Protein AF-A0AAE9YYT0-F1 (afdb_monomer_lite)

Sequence (78 aa):
MAKEGELPPEWDKGIGARITMYAMVIVAKKAAHVSPVSDQLILRYARKK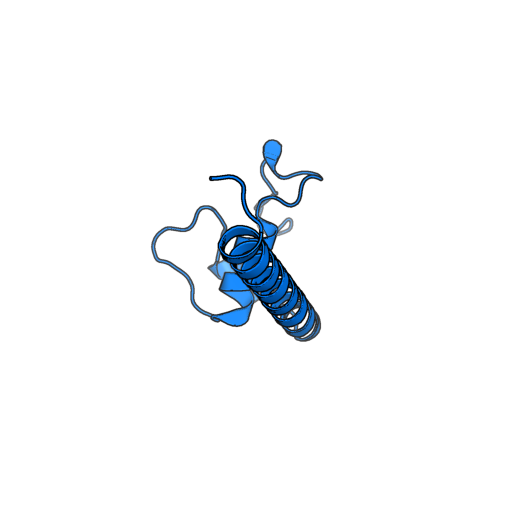DWYLAVFFLSSYSLFILTSGVAYVLYGPE

pLDDT: mean 88.01, std 8.2, range [67.38, 97.12]

Organism: NCBI:txid137584

Secondary structure (DSSP, 8-state):
-GGGT-PPPGGGTTT-TTHHHHHHHHHHT---SS-SS-HHHHHHH--HHHHHHHHHHHHHHHHHHHHHHHHHHHH---

Foldseek 3Di:
DVVVVDDDPPVCVPPVPCVLVLLCLLQVVDDDPDDPDDSVVSSVPDDPVNNVVSVVVVVVVVVVVVVVVVCCVVPNDD

Structure (mmCIF, N/CA/C/O backbone):
data_AF-A0AAE9YYT0-F1
#
_entry.id   AF-A0AAE9YYT0-F1
#
loop_
_atom_site.group_PDB
_atom_site.id
_atom_site.type_symbol
_atom_site.label_atom_id
_atom_site.label_alt_id
_atom_site.label_comp_id
_atom_site.label_asym_id
_atom_site.label_entity_id
_atom_site.label_seq_id
_atom_site.pdbx_PDB_ins_code
_atom_site.Cartn_x
_atom_site.Cartn_y
_atom_site.Cartn_z
_atom_site.occupancy
_atom_site.B_iso_or_equiv
_atom_site.auth_seq_id
_atom_site.auth_comp_id
_atom_site.auth_asym_id
_atom_site.auth_atom_id
_atom_site.pdbx_PDB_model_num
ATOM 1 N N . MET A 1 1 ? -10.874 7.956 13.820 1.00 74.31 1 MET A N 1
ATOM 2 C CA . MET A 1 1 ? -9.730 8.891 13.741 1.00 74.31 1 MET A CA 1
ATOM 3 C C . MET A 1 1 ? -10.158 10.318 14.049 1.00 74.31 1 MET A C 1
ATOM 5 O O . MET A 1 1 ? -9.832 10.766 15.130 1.00 74.31 1 MET A O 1
ATOM 9 N N . ALA A 1 2 ? -11.005 10.968 13.237 1.00 77.50 2 ALA A N 1
ATOM 10 C CA . ALA A 1 2 ? -11.454 12.347 13.513 1.00 77.50 2 ALA A CA 1
ATOM 11 C C . ALA A 1 2 ? -12.119 12.547 14.896 1.00 77.50 2 ALA A C 1
ATOM 13 O O . ALA A 1 2 ? -11.900 13.559 15.546 1.00 77.50 2 ALA A O 1
ATOM 14 N N . LYS A 1 3 ? -12.881 11.553 15.381 1.00 76.31 3 LYS A N 1
ATOM 15 C CA . LYS A 1 3 ? -13.459 11.559 16.742 1.00 76.31 3 LYS A CA 1
ATOM 16 C C . LYS A 1 3 ? -12.419 11.458 17.868 1.00 76.31 3 LYS A C 1
ATOM 18 O O . LYS A 1 3 ? -12.731 11.801 18.996 1.00 76.31 3 LYS A O 1
ATOM 23 N N . GLU A 1 4 ? -11.221 10.967 17.565 1.00 78.88 4 GLU A N 1
ATOM 24 C CA . GLU A 1 4 ? -10.094 10.839 18.499 1.00 78.88 4 GLU A CA 1
ATOM 25 C C . GLU A 1 4 ? -9.045 11.944 18.261 1.00 78.88 4 GLU A C 1
ATOM 27 O O . GLU A 1 4 ? -7.907 11.811 18.684 1.00 78.88 4 GLU A O 1
ATOM 32 N N . GLY A 1 5 ? -9.408 13.030 17.560 1.00 79.00 5 GLY A N 1
ATOM 33 C CA . GLY A 1 5 ? -8.521 14.173 17.291 1.00 79.00 5 GLY A CA 1
ATOM 34 C C . GLY A 1 5 ? -7.472 13.938 16.201 1.00 79.00 5 GLY A C 1
ATOM 35 O O . GLY A 1 5 ? -6.785 14.868 15.794 1.00 79.00 5 GLY A O 1
ATOM 36 N N . GLU A 1 6 ? -7.386 12.718 15.678 1.00 79.75 6 GLU A N 1
ATOM 37 C CA . GLU A 1 6 ? -6.445 12.334 14.629 1.00 79.75 6 GLU A CA 1
ATOM 38 C C . GLU A 1 6 ? -7.019 12.681 13.256 1.00 79.75 6 GLU A C 1
ATOM 40 O O . GLU A 1 6 ? -7.808 11.935 12.652 1.00 79.75 6 GLU A O 1
ATOM 45 N N . LEU A 1 7 ? -6.659 13.881 12.806 1.00 79.75 7 LEU A N 1
ATOM 46 C CA . LEU A 1 7 ? -6.956 14.406 11.483 1.00 79.75 7 LEU A CA 1
ATOM 47 C C . LEU A 1 7 ? -5.788 14.118 10.533 1.00 79.75 7 LEU A C 1
ATOM 49 O O . LEU A 1 7 ? -4.629 14.121 10.950 1.00 79.75 7 LEU A O 1
ATOM 53 N N . PRO A 1 8 ? -6.062 13.876 9.240 1.00 75.00 8 PRO A N 1
ATOM 54 C CA . PRO A 1 8 ? -4.993 13.790 8.263 1.00 75.00 8 PRO A CA 1
ATOM 55 C C . PRO A 1 8 ? -4.217 15.118 8.222 1.00 75.00 8 PRO A C 1
ATOM 57 O O . PRO A 1 8 ? -4.840 16.185 8.249 1.00 75.00 8 PRO A O 1
ATOM 60 N N . PRO A 1 9 ? -2.877 15.068 8.144 1.00 79.25 9 PRO A N 1
ATOM 61 C CA . PRO A 1 9 ? -2.058 16.254 7.992 1.00 79.25 9 PRO A CA 1
ATOM 62 C C . PRO A 1 9 ? -2.381 16.934 6.658 1.00 79.25 9 PRO A C 1
ATOM 64 O O . PRO A 1 9 ? -2.802 16.283 5.700 1.00 79.25 9 PRO A O 1
ATOM 67 N N . GLU A 1 10 ? -2.168 18.248 6.591 1.00 82.62 10 GLU A N 1
ATOM 68 C CA . GLU A 1 10 ? -2.591 19.079 5.453 1.00 82.62 10 GLU A CA 1
ATOM 69 C C . GLU A 1 10 ? -2.062 18.579 4.099 1.00 82.62 10 GLU A C 1
ATOM 71 O O . GLU A 1 10 ? -2.773 18.638 3.103 1.00 82.62 10 GLU A O 1
ATOM 76 N N . TRP A 1 11 ? -0.856 18.010 4.068 1.00 77.31 11 TRP A N 1
ATOM 77 C CA . TRP A 1 11 ? -0.221 17.503 2.847 1.00 77.31 11 TRP A CA 1
ATOM 78 C C . TRP A 1 11 ? -0.826 16.196 2.309 1.00 77.31 11 TRP A C 1
ATOM 80 O O . TRP A 1 11 ? -0.610 15.854 1.150 1.00 77.31 11 TRP A O 1
ATOM 90 N N . ASP A 1 12 ? -1.576 15.453 3.127 1.00 75.94 12 ASP A N 1
ATOM 91 C CA . ASP A 1 12 ? -2.231 14.202 2.717 1.00 75.94 12 ASP A CA 1
ATOM 92 C C . ASP A 1 12 ? -3.699 14.422 2.315 1.00 75.94 12 ASP A C 1
ATOM 94 O O . ASP A 1 12 ? -4.350 13.521 1.777 1.00 75.94 12 ASP A O 1
ATOM 98 N N . LYS A 1 13 ? -4.237 15.629 2.539 1.00 72.50 13 LYS A N 1
ATOM 99 C CA . LYS A 1 13 ? -5.601 15.976 2.136 1.00 72.50 13 LYS A CA 1
ATOM 100 C C . LYS A 1 13 ? -5.701 15.998 0.606 1.00 72.50 13 LYS A C 1
ATOM 102 O O . LYS A 1 13 ? -5.253 16.928 -0.051 1.00 72.50 13 LYS A O 1
ATOM 107 N N . GLY A 1 14 ? -6.312 14.958 0.038 1.00 67.38 14 GLY A N 1
ATOM 108 C CA . GLY A 1 14 ? -6.679 14.871 -1.382 1.00 67.38 14 GLY A CA 1
ATOM 109 C C . GLY A 1 14 ? -5.697 14.109 -2.276 1.00 67.38 14 GLY A C 1
ATOM 110 O O . GLY A 1 14 ? -6.132 13.525 -3.261 1.00 67.38 14 GLY A O 1
ATOM 111 N N . ILE A 1 15 ? -4.411 14.038 -1.917 1.00 69.25 15 ILE A N 1
ATOM 112 C CA . ILE A 1 15 ? -3.397 13.301 -2.700 1.00 69.25 15 ILE A CA 1
ATOM 113 C C . ILE A 1 15 ? -3.422 11.804 -2.358 1.00 69.25 15 ILE A C 1
ATOM 115 O O . ILE A 1 15 ? -3.104 10.965 -3.198 1.00 69.25 15 ILE A O 1
ATOM 119 N N . GLY A 1 16 ? -3.824 11.454 -1.129 1.00 71.31 16 GLY A N 1
ATOM 120 C CA . GLY A 1 16 ? -3.871 10.063 -0.680 1.00 71.31 16 GLY A CA 1
ATOM 121 C C . GLY A 1 16 ? -2.487 9.417 -0.618 1.00 71.31 16 GLY A C 1
ATOM 122 O O . GLY A 1 16 ? -2.375 8.203 -0.755 1.00 71.31 16 GLY A O 1
ATOM 123 N N . ALA A 1 17 ? -1.430 10.202 -0.407 1.00 75.88 17 ALA A N 1
ATOM 124 C CA . ALA A 1 17 ? -0.048 9.729 -0.380 1.00 75.88 17 ALA A CA 1
ATOM 125 C C . ALA A 1 17 ? 0.183 8.643 0.687 1.00 75.88 17 ALA A C 1
ATOM 127 O O . ALA A 1 17 ? 1.021 7.757 0.514 1.00 75.88 17 ALA A O 1
ATOM 128 N N . ARG A 1 18 ? -0.602 8.655 1.771 1.00 85.94 18 ARG A N 1
ATOM 129 C CA . ARG A 1 18 ? -0.530 7.630 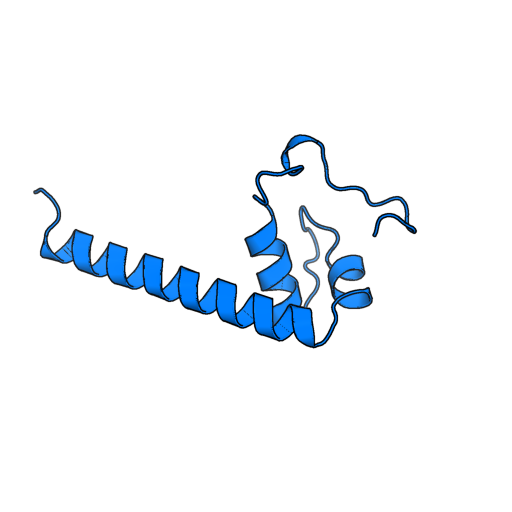2.821 1.00 85.94 18 ARG A CA 1
ATOM 130 C C . ARG A 1 18 ? -1.375 6.387 2.535 1.00 85.94 18 ARG A C 1
ATOM 132 O O . ARG A 1 18 ? -1.304 5.447 3.324 1.00 85.94 18 ARG A O 1
ATOM 139 N N . ILE A 1 19 ? -2.154 6.325 1.445 1.00 88.38 19 ILE A N 1
ATOM 140 C CA . ILE A 1 19 ? -3.073 5.201 1.164 1.00 88.38 19 ILE A CA 1
ATOM 141 C C . ILE A 1 19 ? -2.356 3.850 1.177 1.00 88.38 19 ILE A C 1
ATOM 143 O O . ILE A 1 19 ? -2.876 2.879 1.725 1.00 88.38 19 ILE A O 1
ATOM 147 N N . THR A 1 20 ? -1.126 3.806 0.666 1.00 89.31 20 THR A N 1
ATOM 148 C CA . THR A 1 20 ? -0.298 2.601 0.675 1.00 89.31 20 THR A CA 1
ATOM 149 C C . THR A 1 20 ? 0.051 2.178 2.101 1.00 89.31 20 THR A C 1
ATOM 151 O O . THR A 1 20 ? -0.057 0.999 2.422 1.00 89.31 20 THR A O 1
ATOM 154 N N . MET A 1 21 ? 0.379 3.122 2.988 1.00 90.19 21 MET A N 1
ATOM 155 C CA . MET A 1 21 ? 0.648 2.839 4.404 1.00 90.19 21 MET A CA 1
ATOM 156 C C . MET A 1 21 ? -0.606 2.326 5.120 1.00 90.19 21 MET A C 1
ATOM 158 O O . MET A 1 21 ? -0.542 1.304 5.800 1.00 90.19 21 MET A O 1
ATOM 162 N N . TYR A 1 22 ? -1.764 2.962 4.900 1.00 90.19 22 TYR A N 1
ATOM 163 C CA . TYR A 1 22 ? -3.049 2.474 5.416 1.00 90.19 22 TYR A CA 1
ATOM 164 C C . TYR A 1 22 ? -3.333 1.041 4.946 1.00 90.19 22 TYR A C 1
ATOM 166 O O . TYR A 1 22 ? -3.666 0.178 5.759 1.00 90.19 22 TYR A O 1
ATOM 174 N N . ALA A 1 23 ? -3.168 0.772 3.649 1.00 92.50 23 ALA A N 1
ATOM 175 C CA . ALA A 1 23 ? -3.414 -0.544 3.074 1.00 92.50 23 ALA A CA 1
ATOM 176 C C . ALA A 1 23 ? -2.469 -1.609 3.653 1.00 92.50 23 ALA A C 1
ATOM 178 O O . ALA A 1 23 ? -2.923 -2.695 4.015 1.00 92.50 23 ALA A O 1
ATOM 179 N N . MET A 1 24 ? -1.179 -1.289 3.806 1.00 92.62 24 MET A N 1
ATOM 180 C CA . MET A 1 24 ? -0.197 -2.188 4.419 1.00 92.62 24 MET A CA 1
ATOM 181 C C . MET A 1 24 ? -0.570 -2.533 5.862 1.00 92.62 24 MET A C 1
ATOM 183 O O . MET A 1 24 ? -0.590 -3.712 6.204 1.00 92.62 24 MET A O 1
ATOM 187 N N . VAL A 1 25 ? -0.924 -1.544 6.689 1.00 94.06 25 VAL A N 1
ATOM 188 C CA . VAL A 1 25 ? -1.321 -1.773 8.090 1.00 94.06 25 VAL A CA 1
ATOM 189 C C . VAL A 1 25 ? -2.574 -2.650 8.168 1.00 94.06 25 VAL A C 1
ATOM 191 O O . VAL A 1 25 ? -2.605 -3.616 8.934 1.00 94.06 25 VAL A O 1
ATOM 194 N N . ILE A 1 26 ? -3.589 -2.370 7.342 1.00 94.00 26 ILE A N 1
ATOM 195 C CA . ILE A 1 26 ? -4.842 -3.143 7.299 1.00 94.00 26 ILE A CA 1
ATOM 196 C C . ILE A 1 26 ? -4.585 -4.605 6.907 1.00 94.00 26 ILE A C 1
ATOM 198 O O . ILE A 1 26 ? -5.158 -5.514 7.514 1.00 94.00 26 ILE A O 1
ATOM 202 N N . VAL A 1 27 ? -3.737 -4.846 5.902 1.00 93.50 27 VAL A N 1
ATOM 203 C CA . VAL A 1 27 ? -3.433 -6.203 5.422 1.00 93.50 27 VAL A CA 1
ATOM 204 C C . VAL A 1 27 ? -2.524 -6.949 6.394 1.00 93.50 27 VAL A C 1
ATOM 206 O O . VAL A 1 27 ? -2.813 -8.100 6.722 1.00 93.50 27 VAL A O 1
ATOM 209 N N . ALA A 1 28 ? -1.475 -6.297 6.900 1.00 92.00 28 ALA A N 1
ATOM 210 C CA . ALA A 1 28 ? -0.525 -6.892 7.837 1.00 92.00 28 ALA A CA 1
ATOM 211 C C . ALA A 1 28 ? -1.131 -7.140 9.226 1.00 92.00 28 ALA A C 1
ATOM 213 O O . ALA A 1 28 ? -0.598 -7.948 9.985 1.00 92.00 28 ALA A O 1
ATOM 214 N N . LYS A 1 29 ? -2.224 -6.442 9.574 1.00 89.62 29 LYS A N 1
ATOM 215 C CA . LYS A 1 29 ? -2.868 -6.477 10.900 1.00 89.62 29 LYS A CA 1
ATOM 216 C C . LYS A 1 29 ? -1.884 -6.256 12.054 1.00 89.62 29 LYS A C 1
ATOM 218 O O . LYS A 1 29 ? -2.063 -6.788 13.148 1.00 89.62 29 LYS A O 1
ATOM 223 N N . LYS A 1 30 ? -0.832 -5.479 11.803 1.00 87.88 30 LYS A N 1
ATOM 224 C CA . LYS A 1 30 ? 0.265 -5.240 12.736 1.00 87.88 30 LYS A CA 1
ATOM 225 C C . LYS A 1 30 ? 0.520 -3.747 12.829 1.00 87.88 30 LYS A C 1
ATOM 227 O O . LYS A 1 30 ? 0.612 -3.082 11.804 1.00 87.88 30 LYS A O 1
ATOM 232 N N . ALA A 1 31 ? 0.656 -3.258 14.056 1.00 86.38 31 ALA A N 1
ATOM 233 C CA . ALA A 1 31 ? 1.131 -1.910 14.316 1.00 86.38 31 ALA A CA 1
ATOM 234 C C . ALA A 1 31 ? 2.661 -1.912 14.406 1.00 86.38 31 ALA A C 1
ATOM 236 O O . ALA A 1 31 ? 3.248 -2.733 15.121 1.00 86.38 31 ALA A O 1
ATOM 237 N N . ALA A 1 32 ? 3.304 -1.018 13.666 1.00 85.12 32 ALA A N 1
ATOM 238 C CA . ALA A 1 32 ? 4.722 -0.744 13.801 1.00 85.12 32 ALA A CA 1
ATOM 239 C C . ALA A 1 32 ? 4.991 0.078 15.071 1.00 85.12 32 ALA A C 1
ATOM 241 O O . ALA A 1 32 ? 4.132 0.811 15.559 1.00 85.12 32 ALA A O 1
ATOM 242 N N . HIS A 1 33 ? 6.204 -0.056 15.616 1.00 78.00 33 HIS A N 1
ATOM 243 C CA . HIS A 1 33 ? 6.623 0.700 16.799 1.00 78.00 33 HIS A CA 1
ATOM 244 C C . HIS A 1 33 ? 6.749 2.201 16.504 1.00 78.00 33 HIS A C 1
ATOM 246 O O . HIS A 1 33 ? 6.426 3.032 17.344 1.00 78.00 33 HIS A O 1
ATOM 252 N N . VAL A 1 34 ? 7.185 2.533 15.288 1.00 80.25 34 VAL A N 1
ATOM 253 C CA . VAL A 1 34 ? 7.251 3.899 14.772 1.00 80.25 34 VAL A CA 1
ATOM 254 C C . VAL A 1 34 ? 6.606 3.882 13.395 1.00 80.25 34 VAL A C 1
ATOM 256 O O . VAL A 1 34 ? 7.089 3.198 12.494 1.00 80.25 34 VAL A O 1
ATOM 259 N N . SER A 1 35 ? 5.498 4.601 13.250 1.00 80.81 35 SER A N 1
ATOM 260 C CA . SER A 1 35 ? 4.772 4.742 11.992 1.00 80.81 35 SER A CA 1
ATOM 261 C C . SER A 1 35 ? 4.386 6.208 11.797 1.00 80.81 35 SER A C 1
ATOM 263 O O . SER A 1 35 ? 3.978 6.860 12.760 1.00 80.81 35 SER A O 1
ATOM 265 N N . PRO A 1 36 ? 4.501 6.753 10.575 1.00 79.88 36 PRO A N 1
ATOM 266 C CA . PRO A 1 36 ? 4.016 8.095 10.252 1.00 79.88 36 PRO A CA 1
ATOM 267 C C . PRO A 1 36 ? 2.480 8.168 10.169 1.00 79.88 36 PRO A C 1
ATOM 269 O O . PRO A 1 36 ? 1.918 9.246 9.964 1.00 79.88 36 PRO A O 1
ATOM 272 N N . VAL A 1 37 ? 1.791 7.030 10.302 1.00 83.00 37 VAL A N 1
ATOM 273 C CA . VAL A 1 37 ? 0.340 6.946 10.471 1.00 83.00 37 VAL A CA 1
ATOM 274 C C . VAL A 1 37 ? 0.006 6.278 11.801 1.00 83.00 37 VAL A C 1
ATOM 276 O O . VAL A 1 37 ? 0.782 5.495 12.340 1.00 83.00 37 VAL A O 1
ATOM 279 N N . SER A 1 38 ? -1.167 6.583 12.354 1.00 87.94 38 SER A N 1
ATOM 280 C CA . SER A 1 38 ? -1.598 5.966 13.609 1.00 87.94 38 SER A CA 1
ATOM 281 C C . SER A 1 38 ? -2.121 4.543 13.376 1.00 87.94 38 SER A C 1
ATOM 283 O O . SER A 1 38 ? -3.322 4.318 13.214 1.00 87.94 38 SER A O 1
ATOM 285 N N . ASP A 1 39 ? -1.213 3.565 13.348 1.00 88.50 39 ASP A N 1
ATOM 286 C CA . ASP A 1 39 ? -1.523 2.160 13.044 1.00 88.50 39 ASP A CA 1
ATOM 287 C C . ASP A 1 39 ? -2.597 1.568 13.966 1.00 88.50 39 ASP A C 1
ATOM 289 O O . ASP A 1 39 ? -3.483 0.839 13.521 1.00 88.50 39 ASP A O 1
ATOM 293 N N . GLN A 1 40 ? -2.555 1.905 15.258 1.00 89.56 40 GLN A N 1
ATOM 294 C CA . GLN A 1 40 ? -3.528 1.407 16.234 1.00 89.56 40 GLN A CA 1
ATOM 295 C C . GLN A 1 40 ? -4.946 1.885 15.913 1.00 89.56 40 GLN A C 1
ATOM 297 O O . GLN A 1 40 ? -5.900 1.105 15.961 1.00 89.56 40 GLN A O 1
ATOM 302 N N . LEU A 1 41 ? -5.086 3.154 15.528 1.00 88.88 41 LEU A N 1
ATOM 303 C CA . LEU A 1 41 ? -6.364 3.716 15.110 1.00 88.88 41 LEU A CA 1
ATOM 304 C C . LEU A 1 41 ? -6.850 3.109 13.798 1.00 88.88 41 LEU A C 1
ATOM 306 O O . LEU A 1 41 ? -8.043 2.836 13.657 1.00 88.88 41 LEU A O 1
ATOM 310 N N . ILE A 1 42 ? -5.940 2.868 12.854 1.00 89.94 42 ILE A N 1
ATOM 311 C CA . ILE A 1 42 ? -6.264 2.212 11.586 1.00 89.94 42 ILE A CA 1
ATOM 312 C C . ILE A 1 42 ? -6.868 0.839 11.858 1.00 89.94 42 ILE A C 1
ATOM 314 O O . ILE A 1 42 ? -7.969 0.557 11.395 1.00 89.94 42 ILE A O 1
ATOM 318 N N . LEU A 1 43 ? -6.199 0.016 12.665 1.00 91.00 43 LEU A N 1
ATOM 319 C CA . LEU A 1 43 ? -6.669 -1.329 12.992 1.00 91.00 43 LEU A CA 1
ATOM 320 C C . LEU A 1 43 ? -7.982 -1.316 13.780 1.00 91.00 43 LEU A C 1
ATOM 322 O O . LEU A 1 43 ? -8.842 -2.161 13.535 1.00 91.00 43 LEU A O 1
ATOM 326 N N . ARG A 1 44 ? -8.170 -0.343 14.680 1.00 90.44 44 ARG A N 1
ATOM 327 C CA . ARG A 1 44 ? -9.400 -0.198 15.473 1.00 90.44 44 ARG A CA 1
ATOM 328 C C . ARG A 1 44 ? -10.626 0.108 14.611 1.00 90.44 44 ARG A C 1
ATOM 330 O O . ARG A 1 44 ? -11.712 -0.386 14.904 1.00 90.44 44 ARG A O 1
ATOM 337 N N . TYR A 1 45 ? -10.468 0.941 13.583 1.00 90.62 45 TYR A N 1
ATOM 338 C CA . TYR A 1 45 ? -11.579 1.401 12.741 1.00 90.62 45 TYR A CA 1
ATOM 339 C C . TYR A 1 45 ? -11.684 0.683 11.390 1.00 90.62 45 TYR A C 1
ATOM 341 O O . TYR A 1 45 ? -12.676 0.886 10.685 1.00 90.62 45 TYR A O 1
ATOM 349 N N . ALA A 1 46 ? -10.704 -0.146 11.022 1.00 90.19 46 ALA A N 1
ATOM 350 C CA . ALA A 1 46 ? -10.715 -0.887 9.768 1.00 90.19 46 ALA A CA 1
ATOM 351 C C . ALA A 1 46 ? -11.914 -1.841 9.704 1.00 90.19 46 ALA A C 1
ATOM 353 O O . ALA A 1 46 ? -12.107 -2.710 10.558 1.00 90.19 46 ALA A O 1
ATOM 354 N N . ARG A 1 47 ? -12.721 -1.708 8.649 1.00 93.19 47 ARG A N 1
ATOM 355 C CA . ARG A 1 47 ? -13.848 -2.607 8.381 1.00 93.19 47 ARG A CA 1
ATOM 356 C C . ARG A 1 47 ? -13.413 -3.732 7.454 1.00 93.19 47 ARG A C 1
ATOM 358 O O . ARG A 1 47 ? -12.456 -3.619 6.695 1.00 93.19 47 ARG A O 1
ATOM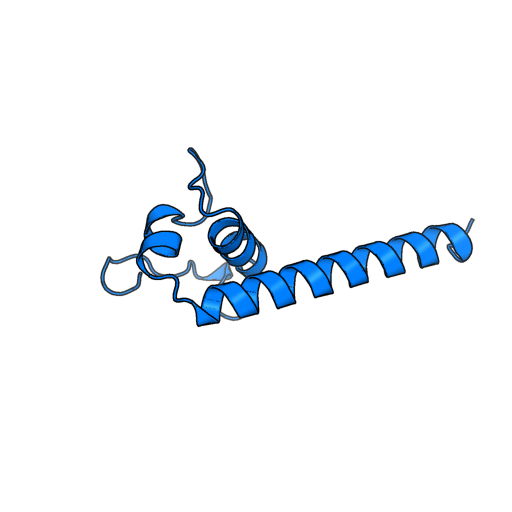 365 N N . LYS A 1 48 ? -14.204 -4.807 7.418 1.00 92.00 48 LYS A N 1
ATOM 366 C CA . LYS A 1 48 ? -13.961 -5.934 6.502 1.00 92.00 48 LYS A CA 1
ATOM 367 C C . LYS A 1 48 ? -13.898 -5.499 5.027 1.00 92.00 48 LYS A C 1
ATOM 369 O O . LYS A 1 48 ? -13.092 -6.027 4.274 1.00 92.00 48 LYS A O 1
ATOM 374 N N . LYS A 1 49 ? -14.714 -4.515 4.624 1.00 93.94 49 LYS A N 1
ATOM 375 C CA . LYS A 1 49 ? -14.687 -3.932 3.268 1.00 93.94 49 LYS A CA 1
ATOM 376 C C . LYS A 1 49 ? -13.364 -3.221 2.967 1.00 93.94 49 LYS A C 1
ATOM 378 O O . LYS A 1 49 ? -12.837 -3.374 1.872 1.00 93.94 49 LYS A O 1
ATOM 383 N N . ASP A 1 50 ? -12.816 -2.515 3.954 1.00 92.56 50 ASP A N 1
ATOM 384 C CA . ASP A 1 50 ? -11.552 -1.785 3.824 1.00 92.56 50 ASP A CA 1
ATOM 385 C C . ASP A 1 50 ? -10.381 -2.761 3.619 1.00 92.56 50 ASP A C 1
ATOM 387 O O . ASP A 1 50 ? -9.460 -2.470 2.865 1.00 92.56 50 ASP A O 1
ATOM 391 N N . TRP A 1 51 ? -10.457 -3.966 4.202 1.00 94.62 51 TRP A N 1
ATOM 392 C CA . TRP A 1 51 ? -9.482 -5.031 3.950 1.00 94.62 51 TRP A CA 1
ATOM 393 C C . TRP A 1 51 ? -9.503 -5.525 2.500 1.00 94.62 51 TRP A C 1
ATOM 395 O O . TRP A 1 51 ? -8.447 -5.614 1.878 1.00 94.62 51 TRP A O 1
ATOM 405 N N . TYR A 1 52 ? -10.683 -5.795 1.928 1.00 95.56 52 TYR A N 1
ATOM 406 C CA . TYR A 1 52 ? -10.777 -6.195 0.517 1.00 95.56 52 TYR A CA 1
ATOM 407 C C . TYR A 1 52 ? -10.235 -5.108 -0.414 1.00 95.56 52 TYR A C 1
ATOM 409 O O . TYR A 1 52 ? -9.503 -5.416 -1.352 1.00 95.56 52 TYR A O 1
ATOM 417 N N . LEU A 1 53 ? -10.549 -3.840 -0.125 1.00 95.00 53 LEU A N 1
ATOM 418 C CA . LEU A 1 53 ? -10.047 -2.711 -0.901 1.00 95.00 53 LEU A CA 1
ATOM 419 C C . LEU A 1 53 ? -8.523 -2.569 -0.777 1.00 95.00 53 LEU A C 1
ATOM 421 O O . LEU A 1 53 ? -7.852 -2.344 -1.780 1.00 95.00 53 LEU A O 1
ATOM 425 N N . ALA A 1 54 ? -7.968 -2.759 0.423 1.00 94.69 54 ALA A N 1
ATOM 426 C CA . ALA A 1 54 ? -6.529 -2.718 0.662 1.00 94.69 54 ALA A CA 1
ATOM 427 C C . ALA A 1 54 ? -5.780 -3.834 -0.086 1.00 94.69 54 ALA A C 1
ATOM 429 O O . ALA A 1 54 ? -4.762 -3.566 -0.721 1.00 94.69 54 ALA A O 1
ATOM 430 N N . VAL A 1 55 ? -6.301 -5.067 -0.066 1.00 95.62 55 VAL A N 1
ATOM 431 C CA . VAL A 1 55 ? -5.727 -6.193 -0.823 1.00 95.62 55 VAL A CA 1
ATOM 432 C C . VAL A 1 55 ? -5.799 -5.934 -2.326 1.00 95.62 55 VAL A C 1
ATOM 434 O O . VAL A 1 55 ? -4.808 -6.130 -3.029 1.00 95.62 55 VAL A O 1
ATOM 437 N N . PHE A 1 56 ? -6.944 -5.463 -2.825 1.00 96.00 56 PHE A N 1
ATOM 438 C CA . PHE A 1 56 ? -7.109 -5.115 -4.236 1.00 96.00 56 PHE A CA 1
ATOM 439 C C . PHE A 1 56 ? -6.127 -4.018 -4.671 1.00 96.00 56 PHE A C 1
ATOM 441 O O . PHE A 1 56 ? -5.466 -4.151 -5.700 1.00 96.00 56 PHE A O 1
ATOM 448 N N . PHE A 1 57 ? -5.985 -2.965 -3.864 1.00 94.88 57 PHE A N 1
ATOM 449 C CA . PHE A 1 57 ? -5.062 -1.868 -4.134 1.00 94.88 57 PHE A CA 1
ATOM 450 C C . PHE A 1 57 ? -3.606 -2.344 -4.166 1.00 94.88 57 PHE A C 1
ATOM 452 O O . PHE A 1 57 ? -2.915 -2.113 -5.156 1.00 94.88 57 PHE A O 1
ATOM 459 N N . LEU A 1 58 ? -3.150 -3.048 -3.123 1.00 95.12 58 LEU A N 1
ATOM 460 C CA . LEU A 1 58 ? -1.764 -3.513 -3.038 1.00 95.12 58 LEU A CA 1
ATOM 461 C C . LEU A 1 58 ? -1.432 -4.514 -4.145 1.00 95.12 58 LEU A C 1
ATOM 463 O O . LEU A 1 58 ? -0.376 -4.399 -4.753 1.00 95.12 58 LEU A O 1
ATOM 467 N N . SER A 1 59 ? -2.334 -5.449 -4.453 1.00 95.62 59 SER A N 1
ATOM 468 C CA . SER A 1 59 ? -2.119 -6.416 -5.539 1.00 95.62 59 SER A CA 1
ATOM 469 C C . SER A 1 59 ? -2.051 -5.746 -6.911 1.00 95.62 59 SER A C 1
ATOM 471 O O . SER A 1 59 ? -1.132 -6.034 -7.676 1.00 95.62 59 SER A O 1
ATOM 473 N N . SER A 1 60 ? -2.957 -4.809 -7.203 1.00 95.94 60 SER A N 1
ATOM 474 C CA . SER A 1 60 ? -2.941 -4.045 -8.457 1.00 95.94 60 SER A CA 1
ATOM 475 C C . SER A 1 60 ? -1.676 -3.197 -8.582 1.00 95.94 60 SER A C 1
ATOM 477 O O . SER A 1 60 ? -1.056 -3.160 -9.643 1.00 95.94 60 SER A O 1
ATOM 479 N N . TYR A 1 61 ? -1.253 -2.560 -7.487 1.00 93.81 61 TYR A N 1
ATOM 480 C CA . TYR A 1 61 ? -0.022 -1.777 -7.446 1.00 93.81 61 TYR A CA 1
ATOM 481 C C . TYR A 1 61 ? 1.222 -2.653 -7.638 1.00 93.81 61 TYR A C 1
ATOM 483 O O . TYR A 1 61 ? 2.081 -2.330 -8.455 1.00 93.81 61 TYR A O 1
ATOM 491 N N . SER A 1 62 ? 1.307 -3.797 -6.953 1.00 94.69 62 SER A N 1
ATOM 492 C CA . SER A 1 62 ? 2.397 -4.758 -7.140 1.00 94.69 62 SER A CA 1
AT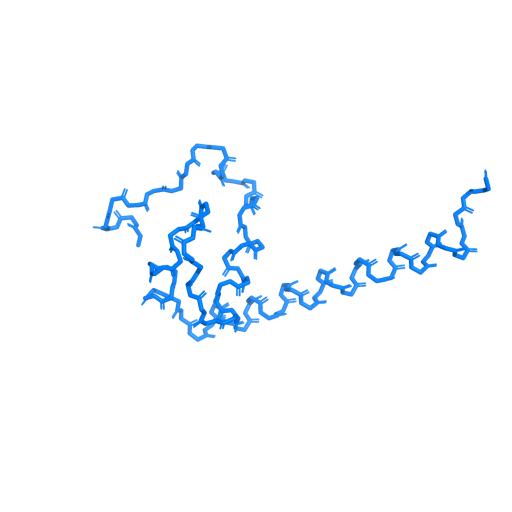OM 493 C C . SER A 1 62 ? 2.453 -5.283 -8.570 1.00 94.69 62 SER A C 1
ATOM 495 O O . SER A 1 62 ? 3.539 -5.345 -9.140 1.00 94.69 62 SER A O 1
ATOM 497 N N . LEU A 1 63 ? 1.305 -5.612 -9.172 1.00 97.06 63 LEU A N 1
ATOM 498 C CA . LEU A 1 63 ? 1.245 -6.039 -10.567 1.00 97.06 63 LEU A CA 1
ATOM 499 C C . LEU A 1 63 ? 1.763 -4.938 -11.493 1.00 97.06 63 LEU A C 1
ATOM 501 O O . LEU A 1 63 ? 2.618 -5.217 -12.323 1.00 97.06 63 LEU A O 1
ATOM 505 N N . PHE A 1 64 ? 1.309 -3.697 -11.305 1.00 96.25 64 PHE A N 1
ATOM 506 C CA . PHE A 1 64 ? 1.754 -2.552 -12.096 1.00 96.25 64 PHE A CA 1
ATOM 507 C C . PHE A 1 64 ? 3.272 -2.341 -12.017 1.00 96.25 64 PHE A C 1
ATOM 509 O O . PHE A 1 64 ? 3.924 -2.149 -13.046 1.00 96.25 64 PHE A O 1
ATOM 516 N N . ILE A 1 65 ? 3.854 -2.409 -10.816 1.00 96.12 65 ILE A N 1
ATOM 517 C CA . ILE A 1 65 ? 5.305 -2.282 -10.628 1.00 96.12 65 ILE A CA 1
ATOM 518 C C . ILE A 1 65 ? 6.049 -3.444 -11.293 1.00 96.12 65 ILE A C 1
ATOM 520 O O . ILE A 1 65 ? 7.034 -3.206 -11.988 1.00 96.12 65 ILE A O 1
ATOM 524 N N . LEU A 1 66 ? 5.571 -4.682 -11.141 1.00 97.12 66 LEU A N 1
ATOM 525 C CA . LEU A 1 66 ? 6.189 -5.853 -11.768 1.00 97.12 66 LEU A CA 1
ATOM 526 C C . LEU A 1 66 ? 6.141 -5.768 -13.295 1.00 97.12 66 LEU A C 1
ATOM 528 O O . LEU A 1 66 ? 7.168 -5.951 -13.944 1.00 97.12 66 LEU A O 1
ATOM 532 N N . THR A 1 67 ? 4.983 -5.447 -13.876 1.00 97.12 67 THR A N 1
ATOM 533 C CA . THR A 1 67 ? 4.848 -5.305 -15.331 1.00 97.12 67 THR A CA 1
ATOM 534 C C . THR A 1 67 ? 5.704 -4.162 -15.859 1.00 97.12 67 THR 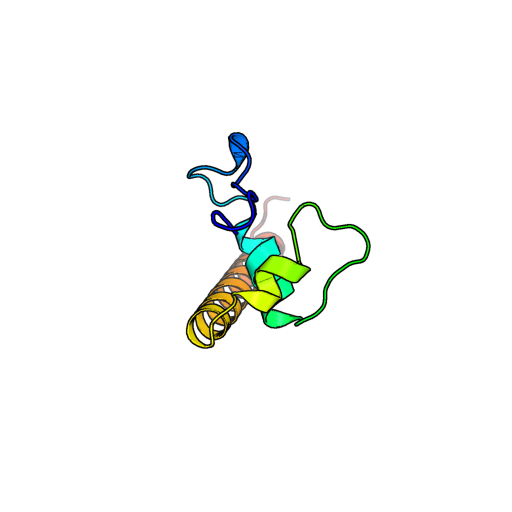A C 1
ATOM 536 O O . THR A 1 67 ? 6.334 -4.315 -16.901 1.00 97.12 67 THR A O 1
ATOM 539 N N . SER A 1 68 ? 5.781 -3.046 -15.126 1.00 96.31 68 SER A N 1
ATOM 540 C CA . SER A 1 68 ? 6.624 -1.906 -15.503 1.00 96.31 68 SER A CA 1
ATOM 541 C C . SER A 1 68 ? 8.110 -2.254 -15.420 1.00 96.31 68 SER A C 1
ATOM 543 O O . SER A 1 68 ? 8.862 -1.919 -16.327 1.00 96.31 68 SER A O 1
ATOM 545 N N . GLY A 1 69 ? 8.532 -2.969 -14.373 1.00 96.19 69 GLY A N 1
ATOM 546 C CA . GLY A 1 69 ? 9.910 -3.435 -14.218 1.00 96.19 69 GLY A CA 1
ATOM 547 C C . GLY A 1 69 ? 10.316 -4.416 -15.316 1.00 96.19 69 GLY A C 1
ATOM 548 O O . GLY A 1 69 ? 11.369 -4.249 -15.921 1.00 96.19 69 GLY A O 1
ATOM 549 N N . VAL A 1 70 ? 9.457 -5.388 -15.638 1.00 97.00 70 VAL A N 1
ATOM 550 C CA . VAL A 1 70 ? 9.688 -6.317 -16.758 1.00 97.00 70 VAL A CA 1
ATOM 551 C C . VAL A 1 70 ? 9.764 -5.563 -18.085 1.00 97.00 70 VAL A C 1
ATOM 553 O O . VAL A 1 70 ? 10.679 -5.805 -18.866 1.00 97.00 70 VAL A O 1
ATOM 556 N N . ALA A 1 71 ? 8.849 -4.623 -18.333 1.00 96.69 71 ALA A N 1
ATOM 557 C CA . ALA A 1 71 ? 8.872 -3.817 -19.548 1.00 96.69 71 ALA A CA 1
ATOM 558 C C . ALA A 1 71 ? 10.153 -2.975 -19.655 1.00 96.69 71 ALA A C 1
ATOM 560 O O . ALA A 1 71 ? 10.746 -2.914 -20.725 1.00 96.69 71 ALA A O 1
ATOM 561 N N . TYR A 1 72 ? 10.611 -2.381 -18.552 1.00 96.25 72 TYR A N 1
ATOM 562 C CA . TYR A 1 72 ? 11.854 -1.614 -18.520 1.00 96.25 72 TYR A CA 1
ATOM 563 C C . TYR A 1 72 ? 13.086 -2.491 -18.764 1.00 96.25 72 TYR A C 1
ATOM 565 O O . TYR A 1 72 ? 13.972 -2.102 -19.509 1.0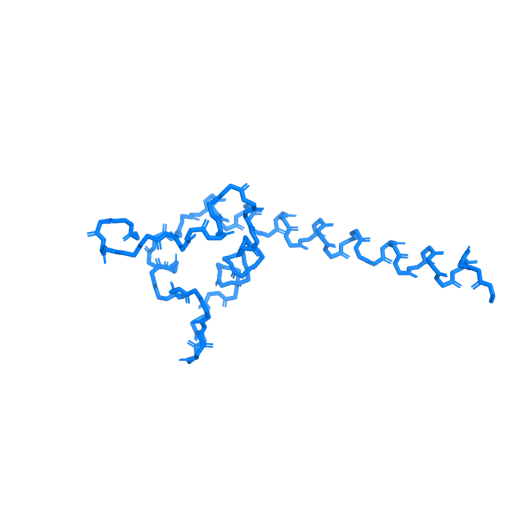0 96.25 72 TYR A O 1
ATOM 573 N N . VAL A 1 73 ? 13.145 -3.691 -18.185 1.00 95.94 73 VAL A N 1
ATOM 574 C CA . VAL A 1 73 ? 14.280 -4.602 -18.400 1.00 95.94 73 VAL A CA 1
ATOM 575 C C . VAL A 1 73 ? 14.336 -5.112 -19.844 1.00 95.94 73 VAL A C 1
ATOM 577 O O . VAL A 1 73 ? 15.424 -5.292 -20.378 1.00 95.94 73 VAL A O 1
ATOM 580 N N . LEU A 1 74 ? 13.185 -5.360 -20.478 1.00 96.19 74 LEU A N 1
ATOM 581 C CA . LEU A 1 74 ? 13.125 -5.927 -21.831 1.00 96.19 74 LEU A CA 1
ATOM 582 C C . LEU A 1 74 ? 13.178 -4.882 -22.952 1.00 96.19 74 LEU A C 1
ATOM 584 O O . LEU A 1 74 ? 13.649 -5.191 -24.042 1.00 96.19 74 LEU A O 1
ATOM 588 N N . TYR A 1 75 ? 12.647 -3.684 -22.709 1.00 95.00 75 TYR A N 1
ATOM 589 C CA . TYR A 1 75 ? 12.439 -2.652 -23.732 1.00 95.00 75 TYR A CA 1
ATOM 590 C C . TYR A 1 75 ? 12.970 -1.276 -23.315 1.00 95.00 75 TYR A C 1
ATOM 592 O O . TYR A 1 75 ? 12.699 -0.283 -23.991 1.00 95.00 75 TYR A O 1
ATOM 600 N N . GLY A 1 76 ? 13.659 -1.189 -22.177 1.00 91.19 76 GLY A N 1
ATOM 601 C CA . GLY A 1 76 ? 14.272 0.046 -21.713 1.00 91.19 76 GLY A CA 1
ATOM 602 C C . GLY A 1 76 ? 15.403 0.497 -22.639 1.00 91.19 76 GLY A C 1
ATOM 603 O O . GLY A 1 76 ? 15.991 -0.325 -23.341 1.00 91.19 76 GLY A O 1
ATOM 604 N N . PRO A 1 77 ? 15.694 1.806 -22.666 1.00 85.19 77 PRO A N 1
ATOM 605 C CA . PRO A 1 77 ? 16.839 2.326 -23.402 1.00 85.19 77 PRO A CA 1
ATOM 606 C C . PRO A 1 77 ? 18.149 1.784 -22.811 1.00 85.19 77 PRO A C 1
ATOM 608 O O . PRO A 1 77 ? 18.242 1.612 -21.593 1.00 85.19 77 PRO A O 1
ATOM 611 N N . GLU A 1 78 ? 19.137 1.535 -23.675 1.00 69.25 78 GLU A N 1
ATOM 612 C CA . GLU A 1 78 ? 20.517 1.218 -23.268 1.00 69.25 78 GLU A CA 1
ATOM 613 C C . GLU A 1 78 ? 21.250 2.438 -22.697 1.00 69.25 78 GLU A C 1
ATOM 615 O O . GLU A 1 78 ? 21.057 3.557 -23.235 1.00 69.25 78 GLU A O 1
#

Radius of gyration: 15.72 Å; chains: 1; bounding box: 35×26×42 Å